Protein AF-A0A1J3DRK3-F1 (afdb_monomer_lite)

pLDDT: mean 89.83, std 7.23, range [73.56, 98.12]

Foldseek 3Di:
DVVVVVVVVQVCLVVVVFQDKDDDPPFQKIKAKAQWDAACQQDPVRRHGGTDPPGDGHWDDPVVLVVQVVCCVVVVDPPVDRDRMDMDMDGDPPGDDDD

Sequence (99 aa):
KIVETVYELQEKGRKGELKRAFTPQGKGRSAIQFGCCFNYRTSKDGNPSGILRHETVDPLPSLFKEIIRRLVKWRVMPPTCVPDCCVVNIYDEGDCIPP

Secondary structure (DSSP, 8-state):
-HHHHHHHHHHHHHTT-STTEE--TTSSEEEEEESSEEESS--TT-PPSEEETT---BPPPHHHHHHHHHHHHTTSS-TTS----EEEEEE-TT-----

Radius of gyration: 14.57 Å; chains: 1; bounding box: 33×37×28 Å

Structure (mmCIF, N/CA/C/O backbone):
data_AF-A0A1J3DRK3-F1
#
_entry.id   AF-A0A1J3DRK3-F1
#
loop_
_atom_site.group_PDB
_atom_site.id
_atom_site.type_symbol
_atom_site.label_atom_id
_atom_site.label_alt_id
_atom_site.label_comp_id
_atom_site.label_asym_id
_atom_site.label_entity_id
_atom_site.label_seq_id
_atom_site.pdbx_PDB_ins_code
_atom_site.Cartn_x
_atom_site.Cartn_y
_atom_site.Cartn_z
_atom_site.occupancy
_atom_site.B_iso_or_equiv
_atom_site.auth_seq_id
_atom_site.auth_comp_id
_atom_site.auth_asym_id
_atom_site.auth_atom_id
_atom_site.pdbx_PDB_model_num
ATOM 1 N N . LYS A 1 1 ? -12.926 -2.952 7.735 1.00 88.31 1 LYS A N 1
ATOM 2 C CA . LYS A 1 1 ? -11.753 -3.783 7.358 1.00 88.31 1 LYS A CA 1
ATOM 3 C C . LYS A 1 1 ? -10.758 -3.046 6.462 1.00 88.31 1 LYS A C 1
ATOM 5 O O . LYS A 1 1 ? -9.753 -2.618 6.990 1.00 88.31 1 LYS A O 1
ATOM 10 N N . ILE A 1 2 ? -10.988 -2.858 5.148 1.00 95.31 2 ILE A N 1
ATOM 11 C CA . ILE A 1 2 ? -9.945 -2.263 4.273 1.00 95.31 2 ILE A CA 1
ATOM 12 C C . ILE A 1 2 ? -9.540 -0.843 4.685 1.00 95.31 2 ILE A C 1
ATOM 14 O O . ILE A 1 2 ? -8.354 -0.560 4.764 1.00 95.31 2 ILE A O 1
ATOM 18 N N . VAL A 1 3 ? -10.515 0.007 5.012 1.00 95.56 3 VAL A N 1
ATOM 19 C CA . VAL A 1 3 ? -10.275 1.395 5.429 1.00 95.56 3 VAL A CA 1
ATOM 20 C C . VAL A 1 3 ? -9.456 1.454 6.723 1.00 95.56 3 VAL A C 1
ATOM 22 O O . VAL A 1 3 ? -8.433 2.121 6.763 1.00 95.56 3 VAL A O 1
ATOM 25 N N . GLU A 1 4 ? -9.841 0.689 7.747 1.00 96.62 4 GLU A N 1
ATOM 26 C CA . GLU A 1 4 ? -9.100 0.594 9.018 1.00 96.62 4 GLU A CA 1
ATOM 27 C C . GLU A 1 4 ? -7.660 0.113 8.798 1.00 96.62 4 GLU A C 1
ATOM 29 O O . GLU A 1 4 ? -6.724 0.743 9.277 1.00 96.62 4 GLU A O 1
ATOM 34 N N . THR A 1 5 ? -7.464 -0.943 7.998 1.00 96.31 5 THR A N 1
ATOM 35 C CA . THR A 1 5 ? -6.122 -1.430 7.647 1.00 96.31 5 THR A CA 1
ATOM 36 C C . THR A 1 5 ? -5.297 -0.357 6.936 1.00 96.31 5 THR A C 1
ATOM 38 O O . THR A 1 5 ? -4.102 -0.241 7.192 1.00 96.31 5 THR A O 1
ATOM 41 N N . VAL A 1 6 ? -5.902 0.440 6.052 1.00 96.12 6 VAL A N 1
ATOM 42 C CA . VAL A 1 6 ? -5.201 1.546 5.384 1.00 96.12 6 VAL A CA 1
ATOM 43 C C . VAL A 1 6 ? -4.801 2.631 6.384 1.00 96.12 6 VAL A C 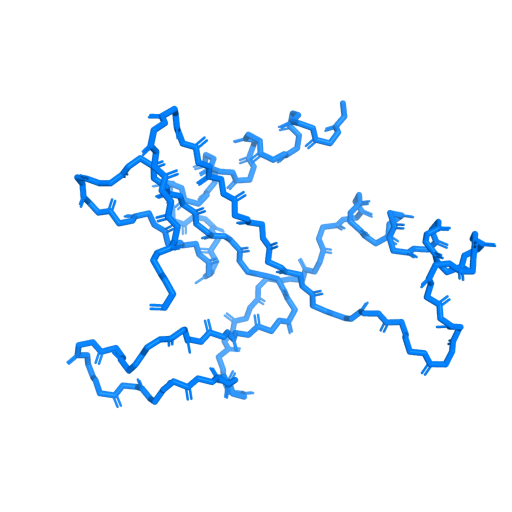1
ATOM 45 O O . VAL A 1 6 ? -3.664 3.089 6.312 1.00 96.12 6 VAL A O 1
ATOM 48 N N . TYR A 1 7 ? -5.658 2.992 7.344 1.00 95.25 7 TYR A N 1
ATOM 49 C CA . TYR A 1 7 ? -5.302 3.953 8.397 1.00 95.25 7 TYR A CA 1
ATOM 50 C C . TYR A 1 7 ? -4.169 3.446 9.297 1.00 95.25 7 TYR A C 1
ATOM 52 O O . TYR A 1 7 ? -3.231 4.190 9.582 1.00 95.25 7 TYR A O 1
ATOM 60 N N . GLU A 1 8 ? -4.191 2.171 9.689 1.00 96.25 8 GLU A N 1
ATOM 61 C CA . GLU A 1 8 ? -3.090 1.560 10.444 1.00 96.25 8 GLU A CA 1
ATOM 62 C C . GLU A 1 8 ? -1.773 1.597 9.656 1.00 96.25 8 GLU A C 1
ATOM 64 O O . GLU A 1 8 ? -0.729 1.961 10.197 1.00 96.25 8 GLU A O 1
ATOM 69 N N . LEU A 1 9 ? -1.808 1.246 8.366 1.00 96.00 9 LEU A N 1
ATOM 70 C CA . LEU A 1 9 ? -0.633 1.303 7.493 1.00 96.00 9 LEU A CA 1
ATOM 71 C C . LEU A 1 9 ? -0.143 2.741 7.286 1.00 96.00 9 LEU A C 1
ATOM 73 O O . LEU A 1 9 ? 1.065 2.969 7.258 1.00 96.00 9 LEU A O 1
ATOM 77 N N . GLN A 1 10 ? -1.053 3.709 7.171 1.00 94.50 10 GLN A N 1
ATOM 78 C CA . GLN A 1 10 ? -0.709 5.125 7.077 1.00 94.50 10 GLN A CA 1
ATOM 79 C C . GLN A 1 10 ? 0.036 5.587 8.329 1.00 94.50 10 GLN A C 1
ATOM 81 O O . GLN A 1 10 ? 1.081 6.226 8.210 1.00 94.50 10 GLN A O 1
ATOM 86 N N . GLU A 1 11 ? -0.448 5.218 9.513 1.00 95.00 11 GLU A N 1
ATOM 87 C CA . GLU A 1 11 ? 0.195 5.578 10.776 1.00 95.00 11 GLU A CA 1
ATOM 88 C C . GLU A 1 11 ? 1.572 4.919 10.927 1.00 95.00 11 GLU A C 1
ATOM 90 O O . GLU A 1 11 ? 2.544 5.588 11.280 1.00 95.00 11 GLU A O 1
ATOM 95 N N . LYS A 1 12 ? 1.705 3.639 10.558 1.00 95.50 12 LYS A N 1
ATOM 96 C CA . LYS A 1 12 ? 3.016 2.968 10.480 1.00 95.50 12 LYS A CA 1
ATOM 97 C C . LYS A 1 12 ? 3.968 3.677 9.519 1.00 95.50 12 LYS A C 1
ATOM 99 O O . LYS A 1 12 ? 5.140 3.870 9.834 1.00 95.50 12 LYS A O 1
ATOM 104 N N . GLY A 1 13 ? 3.459 4.115 8.367 1.00 93.31 13 GLY A N 1
ATOM 105 C CA . GLY A 1 13 ? 4.212 4.923 7.411 1.00 93.31 13 GLY A CA 1
ATOM 106 C C . GLY A 1 13 ? 4.694 6.246 8.011 1.00 93.31 13 GLY A C 1
ATOM 107 O O . GLY A 1 13 ? 5.857 6.600 7.836 1.00 93.31 13 GLY A O 1
ATOM 108 N N . ARG A 1 14 ? 3.846 6.946 8.779 1.00 91.44 14 ARG A N 1
ATOM 109 C CA . ARG A 1 14 ? 4.214 8.193 9.482 1.00 91.44 14 ARG A CA 1
ATOM 110 C C . ARG A 1 14 ? 5.276 7.979 10.561 1.00 91.44 14 ARG A C 1
ATOM 112 O O . ARG A 1 14 ? 6.096 8.868 10.772 1.00 91.44 14 ARG A O 1
ATOM 119 N N . LYS A 1 15 ? 5.281 6.813 11.211 1.00 94.25 15 LYS A N 1
ATOM 120 C CA . LYS A 1 15 ? 6.280 6.420 12.221 1.00 94.25 15 LYS A CA 1
ATOM 121 C C . LYS A 1 15 ? 7.595 5.897 11.633 1.00 94.25 15 LYS A C 1
ATOM 123 O O . LYS A 1 15 ? 8.523 5.632 12.388 1.00 94.25 15 LYS A O 1
ATOM 128 N N . GLY A 1 16 ? 7.692 5.742 10.309 1.00 92.38 16 GLY A N 1
ATOM 129 C CA . GLY A 1 16 ? 8.873 5.168 9.654 1.00 92.38 16 GLY A CA 1
ATOM 130 C C . GLY A 1 16 ? 8.996 3.649 9.814 1.00 92.38 16 GLY A C 1
ATOM 131 O O . GLY A 1 16 ? 10.067 3.092 9.600 1.00 92.38 16 GLY A O 1
ATOM 132 N N . GLU A 1 17 ? 7.909 2.966 10.178 1.00 95.06 17 GLU A N 1
ATOM 133 C CA . GLU A 1 17 ? 7.875 1.506 10.358 1.00 95.06 17 GLU A CA 1
ATOM 134 C C . GLU A 1 17 ? 7.678 0.747 9.035 1.00 95.06 17 GLU A C 1
ATOM 136 O O . GLU A 1 17 ? 7.747 -0.480 9.006 1.00 95.06 17 GLU A O 1
ATOM 141 N N . LEU A 1 18 ? 7.411 1.468 7.941 1.00 93.81 18 LEU A N 1
ATOM 142 C CA . LEU A 1 18 ? 7.317 0.920 6.590 1.00 93.81 18 LEU A CA 1
ATOM 143 C C . LEU A 1 18 ? 8.505 1.389 5.758 1.00 93.81 18 LEU A C 1
ATOM 145 O O . LEU A 1 18 ? 8.839 2.574 5.743 1.00 93.81 18 LEU A O 1
ATOM 149 N N . LYS A 1 19 ? 9.093 0.466 5.000 1.00 90.50 19 LYS A N 1
ATOM 150 C CA . LYS A 1 19 ? 10.274 0.716 4.166 1.00 90.50 19 LYS A CA 1
ATOM 151 C C . LYS A 1 19 ? 9.989 1.723 3.060 1.00 90.50 19 LYS A C 1
ATOM 153 O O . LYS A 1 19 ? 10.872 2.482 2.676 1.00 90.50 19 LYS A O 1
ATOM 158 N N . ARG A 1 20 ? 8.762 1.717 2.525 1.00 88.25 20 ARG A N 1
ATOM 159 C CA . ARG A 1 20 ? 8.342 2.571 1.404 1.00 88.25 20 ARG A CA 1
ATOM 160 C C . ARG A 1 20 ? 6.993 3.224 1.669 1.00 88.25 20 ARG A C 1
ATOM 162 O O . ARG A 1 20 ? 5.974 2.860 1.083 1.00 88.25 20 ARG A O 1
ATOM 169 N N . ALA A 1 21 ? 7.020 4.232 2.529 1.00 89.62 21 ALA A N 1
ATOM 170 C CA . ALA A 1 21 ? 5.935 5.183 2.706 1.00 89.62 21 ALA A CA 1
ATOM 171 C C . ALA A 1 21 ? 6.439 6.600 2.405 1.00 89.62 21 ALA A C 1
ATOM 173 O O . ALA A 1 21 ? 7.542 6.977 2.794 1.00 89.62 21 ALA A O 1
ATOM 174 N N . PHE A 1 22 ? 5.635 7.382 1.693 1.00 85.12 22 PHE A N 1
ATOM 175 C CA . PHE A 1 22 ? 5.952 8.753 1.320 1.00 85.12 22 PHE A CA 1
ATOM 176 C C . PHE A 1 22 ? 4.776 9.662 1.654 1.00 85.12 22 PHE A C 1
ATOM 178 O O . PHE A 1 22 ? 3.692 9.508 1.096 1.00 85.12 22 PHE A O 1
ATOM 185 N N . THR A 1 23 ? 5.017 10.641 2.520 1.00 81.62 23 THR A N 1
ATOM 186 C CA . THR A 1 23 ? 4.061 11.703 2.842 1.00 81.62 23 THR A CA 1
ATOM 187 C C . THR A 1 23 ? 4.717 13.042 2.513 1.00 81.62 23 THR A C 1
ATOM 189 O O . THR A 1 23 ? 5.535 13.528 3.297 1.00 81.62 23 THR A O 1
ATOM 192 N N . PRO A 1 24 ? 4.458 13.622 1.329 1.00 77.25 24 PRO A N 1
ATOM 193 C CA . PRO A 1 24 ? 4.995 14.923 0.961 1.00 77.25 24 PRO A CA 1
ATOM 194 C C . PRO A 1 24 ? 4.568 15.998 1.964 1.00 77.25 24 PRO A C 1
ATOM 196 O O . PRO A 1 24 ? 3.390 16.150 2.269 1.00 77.25 24 PRO A O 1
ATOM 199 N N . GLN A 1 25 ? 5.533 16.778 2.452 1.00 73.56 25 GLN A N 1
ATOM 200 C CA . GLN A 1 25 ? 5.259 17.894 3.356 1.00 73.56 25 GLN A CA 1
ATOM 201 C C . GLN A 1 25 ? 4.392 18.957 2.668 1.00 73.56 25 GLN A C 1
ATOM 203 O O . GLN A 1 25 ? 4.637 19.310 1.512 1.00 73.56 25 GLN A O 1
ATOM 208 N N . GLY A 1 26 ? 3.390 19.470 3.387 1.00 74.88 26 GLY A N 1
ATOM 209 C CA . GLY A 1 26 ? 2.495 20.524 2.896 1.00 74.88 26 GLY A CA 1
ATOM 210 C C . GLY A 1 26 ? 1.535 20.087 1.786 1.00 74.88 26 GLY A C 1
ATOM 211 O O . GLY A 1 26 ? 0.917 20.941 1.157 1.00 74.88 26 GLY A O 1
ATOM 212 N N . LYS A 1 27 ? 1.418 18.780 1.523 1.00 78.69 27 LYS A N 1
ATOM 213 C CA . LYS A 1 27 ? 0.417 18.210 0.619 1.00 78.69 27 LYS A CA 1
ATOM 214 C C . LYS A 1 27 ? -0.455 17.233 1.389 1.00 78.69 27 LYS A C 1
ATOM 216 O O . LYS A 1 27 ? 0.061 16.461 2.195 1.00 78.69 27 LYS A O 1
ATOM 221 N N . GLY A 1 28 ? -1.750 17.259 1.117 1.00 86.00 28 GLY A N 1
ATOM 222 C CA . GLY A 1 28 ? -2.723 16.356 1.713 1.00 86.00 28 GLY A CA 1
ATOM 223 C C . GLY A 1 28 ? -2.732 15.002 1.017 1.00 86.00 28 GLY A C 1
ATOM 224 O O . GLY A 1 28 ? -3.771 14.532 0.579 1.00 86.00 28 GLY A O 1
ATOM 225 N N . ARG A 1 29 ? -1.569 14.381 0.816 1.00 89.38 29 ARG A N 1
ATOM 226 C CA . ARG A 1 29 ? -1.490 13.071 0.165 1.00 89.38 29 ARG A CA 1
ATOM 227 C C . ARG A 1 29 ? -0.374 12.240 0.746 1.00 89.38 29 ARG A C 1
ATOM 229 O O . ARG A 1 29 ? 0.660 12.774 1.139 1.00 89.38 29 ARG A O 1
ATOM 236 N N . SER A 1 30 ? -0.547 10.928 0.730 1.00 91.94 30 SER A N 1
ATOM 237 C CA . SER A 1 30 ? 0.510 9.971 1.032 1.00 91.94 30 SER A CA 1
ATOM 238 C C . SER A 1 30 ? 0.418 8.746 0.130 1.00 91.94 30 SER A C 1
ATOM 240 O O . SER A 1 30 ? -0.631 8.431 -0.432 1.00 91.94 30 SER A O 1
ATOM 242 N N . ALA A 1 31 ? 1.542 8.061 -0.045 1.00 92.62 31 ALA A N 1
ATOM 243 C CA . ALA A 1 31 ? 1.629 6.841 -0.828 1.00 92.62 31 ALA A CA 1
ATOM 244 C C . ALA A 1 31 ? 2.405 5.771 -0.061 1.00 92.62 31 ALA A C 1
ATOM 246 O O . ALA A 1 31 ? 3.438 6.061 0.542 1.00 92.62 31 ALA A O 1
ATOM 247 N N . ILE A 1 32 ? 1.929 4.531 -0.115 1.00 94.19 32 ILE A N 1
ATOM 248 C CA . ILE A 1 32 ? 2.581 3.366 0.493 1.00 94.19 32 ILE A CA 1
ATOM 249 C C . ILE A 1 32 ? 2.751 2.304 -0.585 1.00 94.19 32 ILE A C 1
ATOM 251 O O . ILE A 1 32 ? 1.804 2.031 -1.324 1.00 94.19 32 ILE A O 1
ATOM 255 N N . GLN A 1 33 ? 3.940 1.715 -0.692 1.00 93.62 33 GLN A N 1
ATOM 256 C CA . GLN A 1 33 ? 4.259 0.730 -1.726 1.00 93.62 33 GLN A CA 1
ATOM 257 C C . GLN A 1 33 ? 4.636 -0.617 -1.109 1.00 93.62 33 GLN A C 1
ATOM 259 O O . GLN A 1 33 ? 5.420 -0.682 -0.163 1.00 93.62 33 GLN A O 1
ATOM 264 N N . PHE A 1 34 ? 4.096 -1.692 -1.680 1.00 94.75 34 PHE A N 1
ATOM 265 C CA . PHE A 1 34 ? 4.355 -3.073 -1.280 1.00 94.75 34 PHE A CA 1
ATOM 266 C C . PHE A 1 34 ? 4.778 -3.907 -2.486 1.00 94.75 34 PHE A C 1
ATOM 268 O O . PHE A 1 34 ? 4.255 -3.719 -3.586 1.00 94.75 34 PHE A O 1
ATOM 275 N N . GLY A 1 35 ? 5.683 -4.863 -2.280 1.00 92.12 35 GLY A N 1
ATOM 276 C CA . GLY A 1 35 ? 6.122 -5.835 -3.291 1.00 92.12 35 GLY A CA 1
ATOM 277 C C . GLY A 1 35 ? 7.033 -5.282 -4.395 1.00 92.12 35 GLY A C 1
ATOM 278 O O . GLY A 1 35 ? 7.903 -6.004 -4.868 1.00 92.12 35 GLY A O 1
ATOM 279 N N . CYS A 1 36 ? 6.918 -3.999 -4.748 1.00 87.88 36 CYS A N 1
ATOM 280 C CA . CYS A 1 36 ? 7.809 -3.319 -5.688 1.00 87.88 36 CYS A CA 1
ATOM 281 C C . CYS A 1 36 ? 7.940 -1.828 -5.348 1.00 87.88 36 CYS A C 1
ATOM 283 O O . CYS A 1 36 ? 7.030 -1.234 -4.770 1.00 87.88 36 CYS A O 1
ATOM 285 N N . CYS A 1 37 ? 9.070 -1.230 -5.735 1.00 83.12 37 CYS A N 1
ATOM 286 C CA . CYS A 1 37 ? 9.298 0.209 -5.682 1.00 83.12 37 CYS A CA 1
ATOM 287 C C . CYS A 1 37 ? 9.073 0.853 -7.044 1.00 83.12 37 CYS A C 1
ATOM 289 O O . CYS A 1 37 ? 9.605 0.385 -8.051 1.00 83.12 37 CYS A O 1
ATOM 291 N N . PHE A 1 38 ? 8.370 1.977 -7.057 1.00 83.19 38 PHE A N 1
ATOM 292 C CA . PHE A 1 38 ? 8.141 2.797 -8.233 1.00 83.19 38 PHE A CA 1
ATOM 293 C C . PHE A 1 38 ? 8.300 4.283 -7.902 1.00 83.19 38 PHE A C 1
ATOM 295 O O . PHE A 1 38 ? 7.637 4.815 -7.005 1.00 83.19 38 PHE A O 1
ATOM 302 N N . ASN A 1 39 ? 9.152 4.964 -8.660 1.00 84.19 39 ASN A N 1
ATOM 303 C CA . ASN A 1 39 ? 9.298 6.411 -8.614 1.00 84.19 39 ASN A CA 1
ATOM 304 C C . ASN A 1 39 ? 8.513 7.048 -9.766 1.00 84.19 39 ASN A C 1
ATOM 306 O O . ASN A 1 39 ? 8.847 6.856 -10.931 1.00 84.19 39 ASN A O 1
ATOM 310 N N . TYR A 1 40 ? 7.517 7.879 -9.454 1.00 77.75 40 TYR A N 1
ATOM 311 C CA . TYR A 1 40 ? 6.782 8.634 -10.481 1.00 77.75 40 TYR A CA 1
ATOM 312 C C . TYR A 1 40 ? 7.653 9.674 -11.194 1.00 77.75 40 TYR A C 1
ATOM 314 O O . TYR A 1 40 ? 7.414 10.009 -12.350 1.00 77.75 40 TYR A O 1
ATOM 322 N N . ARG A 1 41 ? 8.655 10.213 -10.498 1.00 80.38 41 ARG A N 1
ATOM 323 C CA . ARG A 1 41 ? 9.604 11.205 -11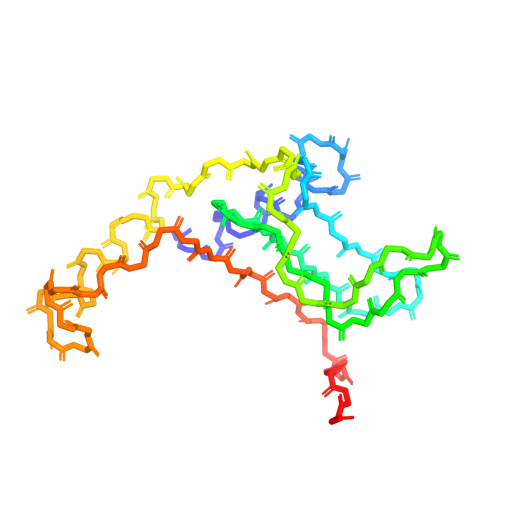.009 1.00 80.38 41 ARG A CA 1
ATOM 324 C C . ARG A 1 41 ? 10.987 10.878 -10.477 1.00 80.38 41 ARG A C 1
ATOM 326 O O . ARG A 1 41 ? 11.097 10.261 -9.418 1.00 80.38 41 ARG A O 1
ATOM 333 N N . THR A 1 42 ? 12.013 11.321 -11.192 1.00 80.31 42 THR A N 1
ATOM 334 C CA . THR A 1 42 ? 13.389 11.257 -10.705 1.00 80.31 42 THR A CA 1
ATOM 335 C C . THR A 1 42 ? 13.467 11.926 -9.332 1.00 80.31 42 THR A C 1
ATOM 337 O O . THR A 1 42 ? 12.941 13.031 -9.155 1.00 80.31 42 THR A O 1
ATOM 340 N N . SER A 1 43 ? 14.044 11.238 -8.345 1.00 74.56 43 SER A N 1
ATOM 341 C CA . SER A 1 43 ? 14.178 11.794 -6.996 1.00 74.56 43 SER A CA 1
ATOM 342 C C . SER A 1 43 ? 15.159 12.968 -6.997 1.00 74.56 43 SER A C 1
ATOM 344 O O . SER A 1 43 ? 15.963 13.124 -7.917 1.00 74.56 43 SER A O 1
ATOM 346 N N . LYS A 1 44 ? 15.127 13.792 -5.942 1.00 75.25 44 LYS A N 1
ATOM 347 C CA . LYS A 1 44 ? 16.127 14.858 -5.753 1.00 75.25 44 LYS A CA 1
ATOM 348 C C . LYS A 1 44 ? 17.552 14.302 -5.674 1.00 75.25 44 LYS A C 1
ATOM 350 O O . LYS A 1 44 ? 18.478 14.955 -6.132 1.00 75.25 44 LYS A O 1
ATOM 355 N N . ASP A 1 45 ? 17.690 13.083 -5.162 1.00 76.12 45 ASP A N 1
ATOM 356 C CA . ASP A 1 45 ? 18.960 12.360 -5.030 1.00 76.12 45 ASP A CA 1
ATOM 357 C C . ASP A 1 45 ? 19.416 11.698 -6.345 1.00 76.12 45 ASP A C 1
ATOM 359 O O . ASP A 1 45 ? 20.397 10.963 -6.362 1.00 76.12 45 ASP A O 1
ATOM 363 N N . GLY A 1 46 ? 18.699 11.928 -7.452 1.00 78.38 46 GLY A N 1
ATOM 364 C CA . GLY A 1 46 ? 19.061 11.432 -8.780 1.00 78.38 46 GLY A CA 1
ATOM 365 C C . GLY A 1 46 ? 18.578 10.016 -9.100 1.00 78.38 46 GLY A C 1
ATOM 366 O O . GLY A 1 46 ? 18.879 9.512 -10.181 1.00 78.38 46 GLY A O 1
ATOM 367 N N . ASN A 1 47 ? 17.797 9.371 -8.223 1.00 77.75 47 ASN A N 1
ATOM 368 C CA . ASN A 1 47 ? 17.240 8.052 -8.529 1.00 77.75 47 ASN A CA 1
ATOM 369 C C . ASN A 1 47 ? 16.242 8.164 -9.687 1.00 77.75 47 ASN A C 1
ATOM 371 O O . ASN A 1 47 ? 15.336 8.999 -9.602 1.00 77.75 47 ASN A O 1
ATOM 375 N N . PRO A 1 48 ? 16.352 7.331 -10.737 1.00 80.88 48 PRO A N 1
ATOM 376 C CA . PRO A 1 48 ? 15.514 7.445 -11.925 1.00 80.88 48 PRO A CA 1
ATOM 377 C C . PRO A 1 48 ? 14.029 7.234 -11.605 1.00 80.88 48 PRO A C 1
ATOM 379 O O . PRO A 1 48 ? 13.662 6.588 -10.616 1.00 80.88 48 PRO A O 1
ATOM 382 N N . SER A 1 49 ? 13.164 7.788 -12.458 1.00 84.69 49 SER A N 1
ATOM 383 C CA . SER A 1 49 ? 11.755 7.401 -12.493 1.00 84.69 49 SER A CA 1
ATOM 384 C C . SER A 1 49 ? 11.607 5.951 -12.967 1.00 84.69 49 SER A C 1
ATOM 386 O O . SER A 1 49 ? 12.474 5.398 -13.646 1.00 84.69 49 SER A O 1
ATOM 388 N N . GLY A 1 50 ? 10.491 5.324 -12.609 1.00 85.12 50 GLY A N 1
ATOM 389 C CA . GLY A 1 50 ? 10.204 3.934 -12.936 1.00 85.12 50 GLY A CA 1
ATOM 390 C C . GLY A 1 50 ? 10.478 2.966 -11.788 1.00 85.12 50 GLY A C 1
ATOM 391 O O . GLY A 1 50 ? 10.522 3.342 -10.615 1.00 85.12 50 GLY A O 1
ATOM 392 N N . ILE A 1 51 ? 10.593 1.686 -12.143 1.00 84.19 51 ILE A N 1
ATOM 393 C CA . ILE A 1 51 ? 10.733 0.589 -11.185 1.00 84.19 51 ILE A CA 1
ATOM 394 C C . ILE A 1 51 ? 12.158 0.548 -10.632 1.00 84.19 51 ILE A C 1
ATOM 396 O O . ILE A 1 51 ? 13.119 0.351 -11.379 1.00 84.19 51 ILE A O 1
ATOM 400 N N . LEU A 1 52 ? 12.285 0.644 -9.310 1.00 82.62 52 LEU A N 1
ATOM 401 C CA . LEU A 1 52 ? 13.563 0.472 -8.624 1.00 82.62 52 LEU A CA 1
ATOM 402 C C . LEU A 1 52 ? 13.740 -1.006 -8.259 1.00 82.62 52 LEU A C 1
ATOM 404 O O . LEU A 1 52 ? 13.190 -1.485 -7.270 1.00 82.62 52 LEU A O 1
ATOM 408 N N . ARG A 1 53 ? 14.502 -1.741 -9.075 1.00 75.38 53 ARG A N 1
ATOM 409 C CA . ARG A 1 53 ? 14.624 -3.210 -8.973 1.00 75.38 53 ARG A CA 1
ATOM 410 C C . ARG A 1 53 ? 15.360 -3.727 -7.731 1.00 75.38 53 ARG A C 1
ATOM 412 O O . ARG A 1 53 ? 15.196 -4.890 -7.391 1.00 75.38 53 ARG A O 1
ATOM 419 N N . HIS A 1 54 ? 16.175 -2.895 -7.086 1.00 75.12 54 HIS A N 1
ATOM 420 C CA . HIS A 1 54 ? 17.070 -3.310 -5.993 1.00 75.12 54 HIS A CA 1
ATOM 421 C C . HIS A 1 54 ? 16.687 -2.711 -4.634 1.00 75.12 54 HIS A C 1
ATOM 423 O O . HIS A 1 54 ? 17.444 -2.810 -3.672 1.00 75.12 54 HIS A O 1
ATOM 429 N N . GLU A 1 55 ? 15.529 -2.062 -4.547 1.00 77.25 55 GLU A N 1
ATOM 430 C CA . GLU A 1 55 ? 15.055 -1.475 -3.300 1.00 77.25 55 GLU A CA 1
ATOM 431 C C . GLU A 1 55 ? 14.381 -2.513 -2.407 1.00 77.25 55 GLU A C 1
ATOM 433 O O . GLU A 1 55 ? 13.681 -3.415 -2.872 1.00 77.25 55 GLU A O 1
ATOM 438 N N . THR A 1 56 ? 14.556 -2.353 -1.096 1.00 80.75 56 THR A N 1
ATOM 439 C CA . THR A 1 56 ? 13.893 -3.225 -0.130 1.00 80.75 56 THR A CA 1
ATOM 440 C C . THR A 1 56 ? 12.470 -2.730 0.105 1.00 80.75 56 THR A C 1
ATOM 442 O O . THR A 1 56 ? 12.257 -1.605 0.547 1.00 80.75 56 THR A O 1
ATOM 445 N N . VAL A 1 57 ? 11.491 -3.598 -0.133 1.00 84.62 57 VAL A N 1
ATOM 446 C CA . VAL A 1 57 ? 10.063 -3.302 0.041 1.00 84.62 57 VAL A CA 1
ATOM 447 C C . VAL A 1 57 ? 9.429 -4.187 1.094 1.00 84.62 57 VAL A C 1
ATOM 449 O O . VAL A 1 57 ? 9.913 -5.285 1.388 1.00 84.62 57 VAL A O 1
ATOM 452 N N . ASP A 1 58 ? 8.341 -3.701 1.679 1.00 93.75 58 ASP A N 1
ATOM 453 C CA . ASP A 1 58 ? 7.491 -4.535 2.515 1.00 93.75 58 ASP A CA 1
ATOM 454 C C . ASP A 1 58 ? 6.647 -5.469 1.639 1.00 93.75 58 ASP A C 1
ATOM 456 O O . ASP A 1 58 ? 6.231 -5.095 0.535 1.00 93.75 58 ASP A O 1
ATOM 460 N N . PRO A 1 59 ? 6.388 -6.705 2.094 1.00 94.25 59 PRO A N 1
ATOM 461 C CA . PRO A 1 59 ? 5.520 -7.617 1.369 1.00 94.25 59 PRO A CA 1
ATOM 462 C C . PRO A 1 59 ? 4.076 -7.106 1.373 1.00 94.25 59 PRO A C 1
ATOM 464 O O . PRO A 1 59 ? 3.650 -6.389 2.276 1.00 94.25 59 PRO A O 1
ATOM 467 N N . LEU A 1 60 ? 3.283 -7.554 0.398 1.00 95.69 60 LEU A N 1
ATOM 468 C CA . LEU A 1 60 ? 1.838 -7.314 0.371 1.00 95.69 60 LEU A CA 1
ATOM 469 C C . LEU A 1 60 ? 1.173 -7.723 1.706 1.00 95.69 60 LEU A C 1
ATOM 471 O O . LEU A 1 60 ? 1.294 -8.894 2.101 1.00 95.69 60 LEU A O 1
ATOM 475 N N . PRO A 1 61 ? 0.412 -6.822 2.356 1.00 95.50 61 PRO A N 1
ATOM 476 C CA . PRO A 1 61 ? -0.414 -7.156 3.510 1.00 95.50 61 PRO A CA 1
ATOM 477 C C . PRO A 1 61 ? -1.386 -8.301 3.200 1.00 95.50 61 PRO A C 1
ATOM 479 O O . PRO A 1 61 ? -1.913 -8.401 2.088 1.00 95.50 61 PRO A O 1
ATOM 482 N N . SER A 1 62 ? -1.669 -9.157 4.188 1.00 95.69 62 SER A N 1
ATOM 483 C CA . SER A 1 62 ? -2.543 -10.330 4.011 1.00 95.69 62 SER A CA 1
ATOM 484 C C . SER A 1 62 ? -3.912 -9.968 3.433 1.00 95.69 62 SER A C 1
ATOM 486 O O . SER A 1 62 ? -4.383 -10.636 2.512 1.00 95.69 62 SER A O 1
ATOM 488 N N . LEU A 1 63 ? -4.503 -8.860 3.894 1.00 96.56 63 LEU A N 1
ATOM 489 C CA . LEU A 1 63 ? -5.777 -8.365 3.376 1.00 96.56 63 LEU A CA 1
ATOM 490 C C . LEU A 1 63 ? -5.703 -8.030 1.877 1.00 96.56 63 LEU A C 1
ATOM 492 O O . LEU A 1 63 ? -6.629 -8.334 1.129 1.00 96.56 63 LEU A O 1
ATOM 496 N N . PHE A 1 64 ? -4.597 -7.450 1.408 1.00 96.81 64 PHE A N 1
ATOM 497 C CA . PHE A 1 64 ? -4.441 -7.098 -0.006 1.00 96.81 64 PHE A CA 1
ATOM 498 C C . PHE A 1 64 ? -4.2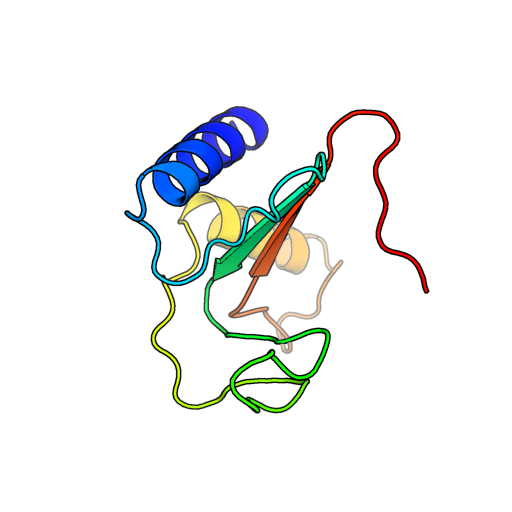67 -8.350 -0.864 1.00 96.81 64 PHE A C 1
ATOM 500 O O . PHE A 1 64 ? -4.864 -8.443 -1.935 1.00 96.81 64 PH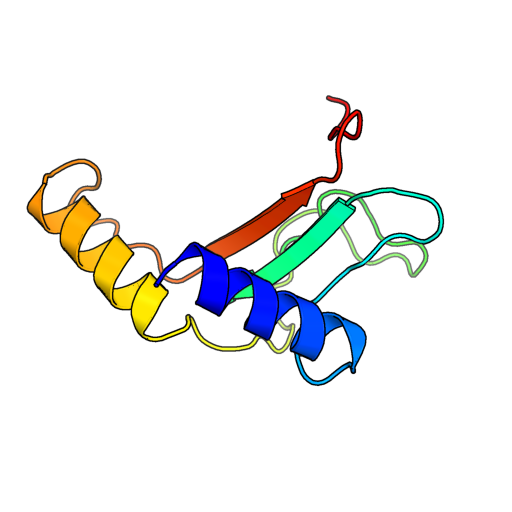E A O 1
ATOM 507 N N . LYS A 1 65 ? -3.557 -9.370 -0.361 1.00 96.50 65 LYS A N 1
ATOM 508 C CA . LYS A 1 65 ? -3.485 -10.688 -1.018 1.00 96.50 65 LYS A CA 1
ATOM 509 C C . LYS A 1 65 ? -4.871 -11.323 -1.160 1.00 96.50 65 LYS A C 1
ATOM 511 O O . LYS A 1 65 ? -5.167 -11.920 -2.192 1.00 96.50 65 LYS A O 1
ATOM 516 N N . GLU A 1 66 ? -5.740 -11.198 -0.158 1.00 97.31 66 GLU A N 1
ATOM 517 C CA . GLU A 1 66 ? -7.127 -11.675 -0.255 1.00 97.31 66 GLU A CA 1
ATOM 518 C C . GLU A 1 66 ? -7.943 -10.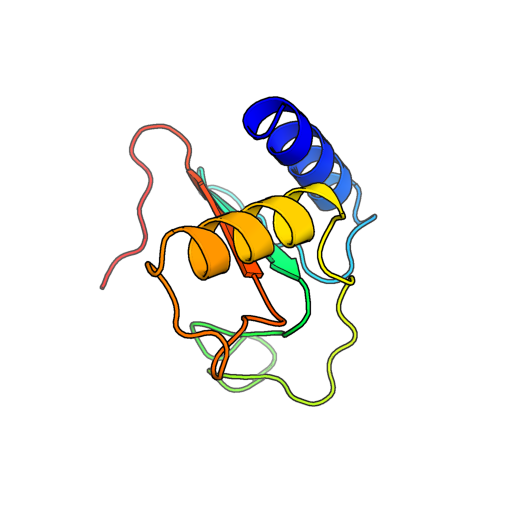913 -1.300 1.00 97.31 66 GLU A C 1
ATOM 520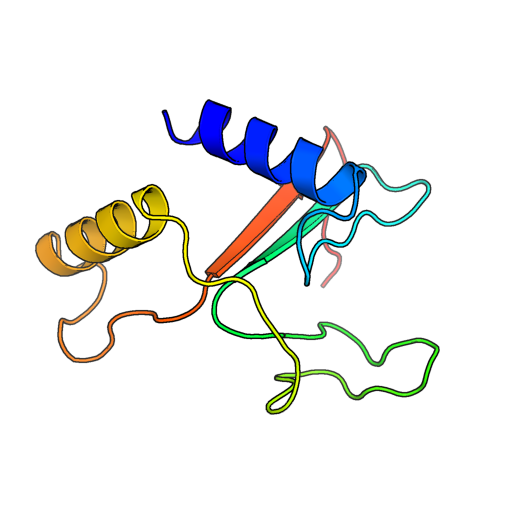 O O . GLU A 1 66 ? -8.670 -11.541 -2.072 1.00 97.31 66 GLU A O 1
ATOM 525 N N . ILE A 1 67 ? -7.802 -9.586 -1.361 1.00 96.88 67 ILE A N 1
ATOM 526 C CA . ILE A 1 67 ? -8.454 -8.755 -2.381 1.00 96.88 67 ILE A CA 1
ATOM 527 C C . ILE A 1 67 ? -7.992 -9.177 -3.780 1.00 96.88 67 ILE A C 1
ATOM 529 O O . ILE A 1 67 ? -8.833 -9.450 -4.635 1.00 96.88 67 ILE A O 1
ATOM 533 N N . ILE A 1 68 ? -6.683 -9.335 -3.996 1.00 97.06 68 ILE A N 1
ATOM 534 C CA . ILE A 1 68 ? -6.115 -9.806 -5.269 1.00 97.06 68 ILE A CA 1
ATOM 535 C C . ILE A 1 68 ? -6.704 -11.168 -5.664 1.00 97.06 68 ILE A C 1
ATOM 537 O O . ILE A 1 68 ? -7.189 -11.327 -6.785 1.00 97.06 68 ILE A O 1
ATOM 541 N N . ARG A 1 69 ? -6.756 -12.139 -4.739 1.00 97.31 69 ARG A N 1
ATOM 542 C CA . ARG A 1 69 ? -7.371 -13.454 -5.009 1.00 97.31 69 ARG A CA 1
ATOM 543 C C . ARG A 1 69 ? -8.845 -13.337 -5.408 1.00 97.31 69 ARG A C 1
ATOM 545 O O . ARG A 1 69 ? -9.294 -14.078 -6.282 1.00 97.31 69 ARG A O 1
ATOM 552 N N . ARG A 1 70 ? -9.605 -12.420 -4.796 1.00 97.44 70 ARG A N 1
ATOM 553 C CA . ARG A 1 70 ? -11.011 -12.166 -5.165 1.00 97.44 70 ARG A CA 1
ATOM 554 C C . ARG A 1 70 ? -11.128 -11.556 -6.560 1.00 97.44 70 ARG A C 1
ATOM 556 O O . ARG A 1 70 ? -11.959 -12.027 -7.327 1.00 97.44 70 ARG A O 1
ATOM 563 N N . LEU A 1 71 ? -10.277 -10.592 -6.913 1.00 97.44 71 LEU A N 1
ATOM 564 C CA . LEU A 1 71 ? -10.250 -9.988 -8.251 1.00 97.44 71 LEU A CA 1
ATOM 565 C C . LEU A 1 71 ? -9.949 -11.022 -9.347 1.00 97.44 71 LEU A C 1
ATOM 567 O O . LEU A 1 71 ? -10.595 -11.009 -10.395 1.00 97.44 71 LEU A O 1
ATOM 571 N N . VAL A 1 72 ? -9.036 -11.964 -9.085 1.00 97.56 72 VAL A N 1
ATOM 572 C CA . VAL A 1 72 ? -8.768 -13.096 -9.990 1.00 97.56 72 VAL A CA 1
ATOM 573 C C . VAL A 1 72 ? -9.984 -14.024 -10.082 1.00 97.56 72 VAL A C 1
ATOM 575 O O . VAL A 1 72 ? -10.421 -14.372 -11.178 1.00 97.56 72 VAL A O 1
ATOM 578 N N . LYS A 1 73 ? -10.591 -14.389 -8.943 1.00 97.81 73 LYS A N 1
ATOM 579 C CA . LYS A 1 73 ? -11.790 -15.249 -8.903 1.00 97.81 73 LYS A CA 1
ATOM 580 C C . LYS A 1 73 ? -12.973 -14.637 -9.661 1.00 97.81 73 LYS A C 1
ATOM 582 O O . LYS A 1 73 ? -13.719 -15.361 -10.313 1.00 97.81 73 LYS A O 1
ATOM 587 N N . TRP A 1 74 ? -13.138 -13.320 -9.581 1.00 98.12 74 TRP A N 1
ATOM 588 C CA . TRP A 1 74 ? -14.177 -12.564 -10.285 1.00 98.12 74 TRP A CA 1
ATOM 589 C C . TRP A 1 74 ? -13.818 -12.235 -11.737 1.00 98.12 74 TRP A C 1
ATOM 591 O O . TRP A 1 74 ? -14.592 -11.566 -12.412 1.00 98.12 74 TRP A O 1
ATOM 601 N N . ARG A 1 75 ? -12.668 -12.717 -12.228 1.00 96.75 75 ARG A N 1
ATOM 602 C CA . ARG A 1 75 ? -12.160 -12.486 -13.587 1.00 96.75 75 ARG A CA 1
ATOM 603 C C . ARG A 1 75 ? -11.975 -11.010 -13.957 1.00 96.75 75 ARG A C 1
ATOM 605 O O . ARG A 1 75 ? -11.953 -10.676 -15.135 1.00 96.75 75 ARG A O 1
ATOM 612 N N . VAL A 1 76 ? -11.771 -10.145 -12.960 1.00 97.19 76 VAL A N 1
ATOM 613 C CA . VAL A 1 76 ? -11.282 -8.771 -13.169 1.00 97.19 76 VAL A CA 1
ATOM 614 C C . VAL A 1 76 ? -9.823 -8.806 -13.631 1.00 97.19 76 VAL A C 1
ATOM 616 O O . VAL A 1 76 ? -9.405 -7.990 -14.444 1.00 97.19 76 VAL A O 1
ATOM 619 N N . MET A 1 77 ? -9.057 -9.784 -13.137 1.00 95.19 77 MET A N 1
ATOM 620 C CA . MET A 1 77 ? -7.696 -10.081 -13.584 1.00 95.19 77 MET A CA 1
ATOM 621 C C . MET A 1 77 ? -7.588 -11.544 -14.021 1.00 95.19 77 MET A C 1
ATOM 623 O O . MET A 1 77 ? -8.234 -12.408 -13.415 1.00 95.19 77 MET A O 1
ATOM 627 N N . PRO A 1 78 ? -6.782 -11.861 -15.048 1.00 96.38 78 PRO A N 1
ATOM 628 C CA . PRO A 1 78 ? -6.576 -13.240 -15.454 1.00 96.38 78 PRO A CA 1
ATOM 629 C C . PRO A 1 78 ? -5.704 -13.979 -14.423 1.00 96.38 78 PRO A C 1
ATOM 631 O O . PRO A 1 78 ? -4.810 -13.383 -13.821 1.00 96.38 78 PRO A O 1
ATOM 634 N N . PRO A 1 79 ? -5.889 -15.299 -14.247 1.00 95.56 79 PRO A N 1
ATOM 635 C CA . PRO A 1 79 ? -5.063 -16.092 -13.332 1.00 95.56 79 PRO A CA 1
ATOM 636 C C . PRO A 1 79 ? -3.594 -16.189 -13.774 1.00 95.56 79 PRO A C 1
ATOM 638 O O . PRO A 1 79 ? -2.744 -16.582 -12.985 1.00 95.56 79 PRO A O 1
ATOM 641 N N . THR A 1 80 ? -3.289 -15.825 -15.021 1.00 96.56 80 THR A N 1
ATOM 642 C CA . THR A 1 80 ? -1.932 -15.764 -15.579 1.00 96.56 80 THR A CA 1
ATOM 643 C C . THR A 1 80 ? -1.203 -14.454 -15.273 1.00 96.56 80 THR A C 1
ATOM 645 O O . THR A 1 80 ? -0.015 -14.353 -15.559 1.00 96.56 80 THR A O 1
ATOM 648 N N . CYS A 1 81 ? -1.884 -13.453 -14.703 1.00 93.12 81 CYS A N 1
ATOM 649 C CA . CYS A 1 81 ? -1.309 -12.149 -14.367 1.00 93.12 81 CYS A CA 1
ATOM 650 C C . CYS A 1 81 ? -1.808 -11.705 -12.985 1.00 93.12 81 CYS A C 1
ATOM 652 O O . CYS A 1 81 ? -2.624 -10.793 -12.851 1.00 93.12 81 CYS A O 1
ATOM 654 N N . VAL A 1 82 ? -1.370 -12.422 -11.948 1.00 94.94 82 VAL A N 1
ATOM 655 C CA . VAL A 1 82 ? -1.706 -12.107 -10.555 1.00 94.94 82 VAL A CA 1
ATOM 656 C C . VAL A 1 82 ? -0.724 -11.052 -10.040 1.00 94.94 82 VAL A C 1
ATOM 658 O O . VAL A 1 82 ? 0.474 -11.331 -10.032 1.00 94.94 82 VAL A O 1
ATOM 661 N N . PRO A 1 83 ? -1.188 -9.875 -9.584 1.00 93.81 83 PRO A N 1
ATOM 662 C CA . PRO A 1 83 ? -0.297 -8.852 -9.055 1.00 93.81 83 PRO A CA 1
ATOM 663 C C . PRO A 1 83 ? 0.494 -9.327 -7.839 1.00 93.81 83 PRO A C 1
ATOM 665 O O . PRO A 1 83 ? -0.046 -9.957 -6.925 1.00 93.81 83 PRO A O 1
ATOM 668 N N . ASP A 1 84 ? 1.761 -8.943 -7.812 1.00 92.06 84 ASP A N 1
ATOM 669 C CA . ASP A 1 84 ? 2.718 -9.169 -6.730 1.00 92.06 84 ASP A CA 1
ATOM 670 C C . ASP A 1 84 ? 3.139 -7.867 -6.023 1.00 92.06 84 ASP A C 1
ATOM 672 O O . ASP A 1 84 ? 3.790 -7.909 -4.978 1.00 92.06 84 ASP A O 1
ATOM 676 N N . CYS A 1 85 ? 2.697 -6.716 -6.533 1.00 92.69 85 CYS A N 1
ATOM 677 C CA . CYS A 1 85 ? 2.914 -5.403 -5.945 1.00 92.69 85 CYS A CA 1
ATOM 678 C C . CYS A 1 85 ? 1.617 -4.589 -5.832 1.00 92.69 85 CYS A C 1
ATOM 680 O O . CYS A 1 85 ? 0.603 -4.878 -6.471 1.00 92.69 85 CYS A O 1
ATOM 682 N N . CYS A 1 86 ? 1.634 -3.578 -4.965 1.00 93.56 86 CYS A N 1
ATOM 683 C CA . CYS A 1 86 ? 0.503 -2.682 -4.740 1.00 93.56 86 CYS A CA 1
ATOM 684 C C . CYS A 1 86 ? 0.993 -1.307 -4.287 1.00 93.56 86 CYS A C 1
ATOM 686 O O . CYS A 1 86 ? 1.924 -1.207 -3.488 1.00 93.56 86 CYS A O 1
ATOM 688 N N . VAL A 1 87 ? 0.322 -0.257 -4.763 1.00 92.94 87 VAL A N 1
ATOM 689 C CA . VAL A 1 87 ? 0.471 1.107 -4.255 1.00 92.94 87 VAL A CA 1
ATOM 690 C C . VAL A 1 87 ? -0.858 1.547 -3.657 1.00 92.94 87 VAL A C 1
ATOM 692 O O . VAL A 1 87 ? -1.892 1.473 -4.320 1.00 92.94 87 VAL A O 1
ATOM 695 N N . VAL A 1 88 ? -0.826 2.029 -2.419 1.00 94.56 88 VAL A N 1
ATOM 696 C CA . VAL A 1 88 ? -1.967 2.669 -1.760 1.00 94.56 88 VAL A CA 1
ATOM 697 C C . VAL A 1 88 ? -1.728 4.168 -1.788 1.00 94.56 88 VAL A C 1
ATOM 699 O O . VAL A 1 88 ? -0.803 4.644 -1.134 1.00 94.56 88 VAL A O 1
ATOM 702 N N . ASN A 1 89 ? -2.541 4.899 -2.548 1.00 93.38 89 ASN A N 1
ATOM 703 C CA . ASN A 1 89 ? -2.542 6.359 -2.534 1.00 93.38 89 ASN A CA 1
ATOM 704 C C . ASN A 1 89 ? -3.679 6.844 -1.633 1.00 93.38 89 ASN A C 1
ATOM 706 O O . ASN A 1 89 ? -4.813 6.385 -1.770 1.00 93.38 89 ASN A O 1
ATOM 710 N N . ILE A 1 90 ? -3.363 7.755 -0.724 1.00 94.56 90 ILE A N 1
ATOM 711 C CA . ILE A 1 90 ? -4.286 8.347 0.241 1.00 94.56 90 ILE A CA 1
ATOM 712 C C . ILE A 1 90 ? -4.300 9.846 -0.038 1.00 94.56 90 ILE A C 1
ATOM 714 O O . ILE A 1 90 ? -3.234 10.441 -0.195 1.00 94.56 90 ILE A O 1
ATOM 718 N N . TYR A 1 91 ? -5.492 10.427 -0.122 1.00 93.56 91 TYR A N 1
ATOM 719 C CA . TYR A 1 91 ? -5.699 11.839 -0.424 1.00 93.56 91 TYR A CA 1
ATOM 720 C C . TYR A 1 91 ? -6.635 12.442 0.612 1.00 93.56 91 TYR A C 1
ATOM 722 O O . TYR A 1 91 ? -7.682 11.868 0.915 1.00 93.56 91 TYR A O 1
ATOM 730 N N . ASP A 1 92 ? -6.252 13.603 1.109 1.00 93.19 92 ASP A N 1
ATOM 731 C CA . ASP A 1 92 ? -7.118 14.527 1.807 1.00 93.19 92 ASP A CA 1
ATOM 732 C C . ASP A 1 92 ? -7.995 15.252 0.780 1.00 93.19 92 ASP A C 1
ATOM 734 O O . ASP A 1 92 ? -7.739 15.260 -0.432 1.00 93.19 92 ASP A O 1
ATOM 738 N N . GLU A 1 93 ? -9.053 15.875 1.278 1.00 93.38 93 GLU A N 1
ATOM 739 C CA . GLU A 1 93 ? -9.983 16.629 0.454 1.00 93.38 93 GLU A CA 1
ATOM 740 C C . GLU A 1 93 ? -9.262 17.735 -0.338 1.00 93.38 93 GLU A C 1
ATOM 742 O O . GLU A 1 93 ? -8.516 18.543 0.212 1.00 93.38 93 GLU A O 1
ATOM 747 N N . GLY A 1 94 ? -9.483 17.759 -1.656 1.00 90.62 94 GLY A N 1
ATOM 748 C CA . GLY A 1 94 ? -8.919 18.759 -2.565 1.00 90.62 94 GLY A CA 1
ATOM 749 C C . GLY A 1 94 ? -7.516 18.463 -3.115 1.00 90.62 94 GLY A C 1
ATOM 750 O O . GLY A 1 94 ? -7.091 19.177 -4.025 1.00 90.62 94 GLY A O 1
ATOM 751 N N . ASP A 1 95 ? -6.802 17.431 -2.643 1.00 91.75 95 ASP A N 1
ATOM 752 C CA . ASP A 1 95 ? -5.496 17.054 -3.216 1.00 91.75 95 ASP A CA 1
ATOM 753 C C . ASP A 1 95 ? -5.640 16.142 -4.455 1.00 91.75 95 ASP A C 1
ATOM 755 O O . ASP A 1 95 ? -6.646 15.459 -4.658 1.00 91.75 95 ASP A O 1
ATOM 759 N N . CYS A 1 96 ? -4.617 16.128 -5.313 1.00 88.12 96 CYS A N 1
ATOM 760 C CA . CYS A 1 96 ? -4.579 15.339 -6.540 1.00 88.12 96 CYS A CA 1
ATOM 761 C C . CYS A 1 96 ? -3.148 14.973 -6.975 1.00 88.12 96 CYS A C 1
ATOM 763 O O . CYS A 1 96 ? -2.140 15.495 -6.483 1.00 88.12 96 CYS A O 1
ATOM 765 N N . ILE A 1 97 ? -3.035 14.059 -7.944 1.00 83.50 97 ILE A N 1
ATOM 766 C CA . ILE A 1 97 ? -1.812 13.892 -8.739 1.00 83.50 97 ILE A CA 1
ATOM 767 C C . ILE A 1 97 ? -2.028 14.619 -10.071 1.00 83.50 97 ILE A C 1
ATOM 769 O O . ILE A 1 97 ? -2.920 14.221 -10.817 1.00 83.50 97 ILE A O 1
ATOM 773 N N . PRO A 1 98 ? -1.245 15.671 -10.378 1.00 80.88 98 PRO A N 1
ATOM 774 C CA . PRO A 1 98 ? -1.311 16.314 -11.683 1.00 80.88 98 PRO A CA 1
ATOM 775 C C . PRO A 1 98 ? -0.793 15.359 -12.775 1.00 80.88 98 PRO A C 1
ATOM 777 O O . PRO A 1 98 ? 0.067 14.527 -12.462 1.00 80.88 98 PRO A O 1
ATOM 780 N N . PRO A 1 99 ? -1.294 15.485 -14.016 1.00 78.69 99 PRO A N 1
ATOM 781 C CA . PRO A 1 99 ? -0.877 14.657 -15.146 1.00 78.69 99 PRO A CA 1
ATOM 782 C C . PRO A 1 99 ? 0.621 14.775 -15.469 1.00 78.69 99 PRO A C 1
ATOM 784 O O . PRO A 1 99 ? 1.245 15.819 -15.149 1.00 78.69 99 PRO A O 1
#

InterPro domains:
  IPR037151 Alpha-ketoglutarate-dependent dioxygenase AlkB-like superfamily [G3DSA:2.60.120.590] (1-99)
  IPR044842 RNA demethylase ALKBH9B/ALKBH10B-like [PTHR31447] (1-99)

Organism: Noccaea caerulescens (NCBI:txid107243)